Protein AF-A0A842SIN0-F1 (afdb_monomer_lite)

Structure (mmCIF, N/CA/C/O backbone):
data_AF-A0A842SIN0-F1
#
_entry.id   AF-A0A842SIN0-F1
#
loop_
_atom_site.group_PDB
_atom_site.id
_atom_site.type_symbol
_atom_site.label_atom_id
_atom_site.label_alt_id
_atom_site.label_comp_id
_atom_site.label_asym_id
_atom_site.label_entity_id
_atom_site.label_seq_id
_atom_site.pdbx_PDB_ins_code
_atom_site.Cartn_x
_atom_site.Cartn_y
_atom_site.Cartn_z
_atom_site.occupancy
_atom_site.B_iso_or_equiv
_atom_site.auth_seq_id
_atom_site.auth_comp_id
_atom_site.auth_asym_id
_atom_site.auth_atom_id
_atom_site.pdbx_PDB_model_num
ATOM 1 N N . MET A 1 1 ? 41.316 6.862 4.899 1.00 61.97 1 MET A N 1
ATOM 2 C CA . MET A 1 1 ? 40.175 7.564 4.265 1.00 61.97 1 MET A CA 1
ATOM 3 C C . MET A 1 1 ? 38.983 6.631 4.000 1.00 61.97 1 MET A C 1
ATOM 5 O O . MET A 1 1 ? 37.882 6.988 4.390 1.00 61.97 1 MET A O 1
ATOM 9 N N . LEU A 1 2 ? 39.178 5.419 3.450 1.00 70.19 2 LEU A N 1
ATOM 10 C CA . LEU A 1 2 ? 38.090 4.442 3.217 1.00 70.19 2 LEU A CA 1
ATOM 11 C C . LEU A 1 2 ? 37.366 3.969 4.500 1.00 70.19 2 LEU A C 1
ATOM 13 O O . LEU A 1 2 ? 36.143 3.917 4.529 1.00 70.19 2 LEU A O 1
ATO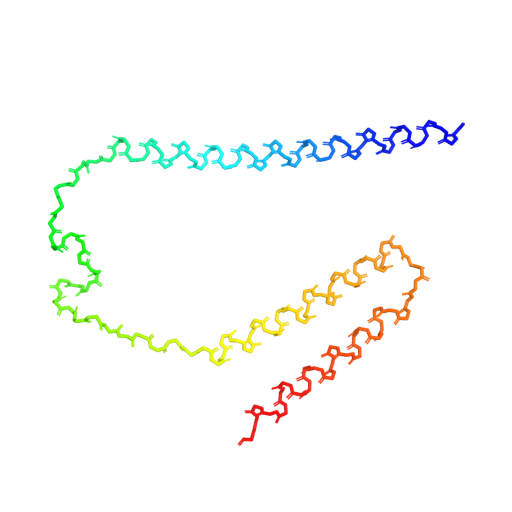M 17 N N . GLN A 1 3 ? 38.120 3.681 5.568 1.00 74.81 3 GLN A N 1
ATOM 18 C CA . GLN A 1 3 ? 37.585 3.196 6.854 1.00 74.81 3 GLN A CA 1
ATOM 19 C C . GLN A 1 3 ? 36.694 4.236 7.563 1.00 74.81 3 GLN A C 1
ATOM 21 O O . GLN A 1 3 ? 35.655 3.899 8.116 1.00 74.81 3 GLN A O 1
ATOM 26 N N . LEU A 1 4 ? 37.057 5.521 7.475 1.00 78.38 4 LEU A N 1
ATOM 27 C CA . LEU A 1 4 ? 36.276 6.621 8.049 1.00 78.38 4 LEU A CA 1
ATOM 28 C C . LEU A 1 4 ? 34.935 6.809 7.316 1.00 78.38 4 LEU A C 1
ATOM 30 O O . LEU A 1 4 ? 33.916 7.053 7.948 1.00 78.38 4 LEU A O 1
ATOM 34 N N . ASN A 1 5 ? 34.919 6.647 5.989 1.00 78.31 5 ASN A N 1
ATOM 35 C CA . ASN A 1 5 ? 33.703 6.785 5.183 1.00 78.31 5 ASN A CA 1
ATOM 36 C C . ASN A 1 5 ? 32.715 5.623 5.406 1.00 78.31 5 ASN A C 1
ATOM 38 O O . ASN A 1 5 ? 31.504 5.830 5.401 1.00 78.31 5 ASN A O 1
ATOM 42 N N . ALA A 1 6 ? 33.226 4.408 5.634 1.00 77.00 6 ALA A N 1
ATOM 43 C CA . ALA A 1 6 ? 32.405 3.259 6.016 1.00 77.00 6 ALA A CA 1
ATOM 44 C C . ALA A 1 6 ? 31.771 3.465 7.403 1.00 77.00 6 ALA A C 1
ATOM 46 O O . ALA A 1 6 ? 30.558 3.353 7.546 1.00 77.00 6 ALA A O 1
ATOM 47 N N . MET A 1 7 ? 32.565 3.900 8.387 1.00 79.62 7 MET A N 1
ATOM 48 C CA . MET A 1 7 ? 32.084 4.175 9.744 1.00 79.62 7 MET A CA 1
ATOM 49 C C . MET A 1 7 ? 31.010 5.278 9.787 1.00 79.62 7 MET A C 1
ATOM 51 O O . MET A 1 7 ? 29.997 5.124 10.466 1.00 79.62 7 MET A O 1
ATOM 55 N N . LEU A 1 8 ? 31.189 6.370 9.034 1.00 79.12 8 LEU A N 1
ATOM 56 C CA . LEU A 1 8 ? 30.199 7.453 8.941 1.00 79.12 8 LEU A CA 1
ATOM 57 C C . LEU A 1 8 ? 28.901 7.010 8.240 1.00 79.12 8 LEU A C 1
ATOM 59 O O . LEU A 1 8 ? 27.813 7.445 8.620 1.00 79.12 8 LEU A O 1
ATOM 63 N N . ARG A 1 9 ? 28.995 6.125 7.238 1.00 81.50 9 ARG A N 1
ATOM 64 C CA . ARG A 1 9 ? 27.832 5.548 6.545 1.00 81.50 9 ARG A CA 1
ATOM 65 C C . ARG A 1 9 ? 27.015 4.645 7.465 1.00 81.50 9 ARG A C 1
ATOM 67 O O . ARG A 1 9 ? 25.791 4.767 7.481 1.00 81.50 9 ARG A O 1
ATOM 74 N N . ASP A 1 10 ? 27.678 3.784 8.231 1.00 81.81 10 ASP A N 1
ATOM 75 C CA . ASP A 1 10 ? 27.011 2.874 9.163 1.00 81.81 10 ASP A CA 1
ATOM 76 C C . ASP A 1 10 ? 26.338 3.654 10.297 1.00 81.81 10 ASP A C 1
ATOM 78 O O . ASP A 1 10 ? 25.179 3.398 10.618 1.00 81.81 10 ASP A O 1
ATOM 82 N N . GLN A 1 11 ? 26.999 4.688 10.830 1.00 84.81 11 GLN A N 1
ATOM 83 C CA . GLN A 1 11 ? 26.383 5.596 11.803 1.00 84.81 11 GLN A CA 1
ATOM 84 C C . GLN A 1 11 ? 25.143 6.302 11.234 1.00 84.81 11 GLN A C 1
ATOM 86 O O . GLN A 1 11 ? 24.103 6.321 11.890 1.00 84.81 11 GLN A O 1
ATOM 91 N N . GLY A 1 12 ? 25.208 6.828 10.007 1.00 83.69 12 GLY A N 1
ATOM 92 C CA . GLY A 1 12 ? 24.054 7.456 9.356 1.00 83.69 12 GLY A CA 1
ATOM 93 C C . GLY A 1 12 ? 22.884 6.490 9.132 1.00 83.69 12 GLY A C 1
ATOM 94 O O . GLY A 1 12 ? 21.730 6.852 9.369 1.00 83.69 12 GLY A O 1
ATOM 95 N N . LEU A 1 13 ? 23.168 5.246 8.734 1.00 84.19 13 LEU A N 1
ATOM 96 C CA . LEU A 1 13 ? 22.154 4.203 8.547 1.00 84.19 13 LEU A CA 1
ATOM 97 C C . LEU A 1 13 ? 21.479 3.824 9.876 1.00 84.19 13 LEU A C 1
ATOM 99 O O . LEU A 1 13 ? 20.253 3.720 9.938 1.00 84.19 13 LEU A O 1
ATOM 103 N N . LEU A 1 14 ? 22.265 3.659 10.945 1.00 85.06 14 LEU A N 1
ATOM 104 C CA . LEU A 1 14 ? 21.763 3.334 12.283 1.00 85.06 14 LEU A CA 1
ATOM 105 C C . LEU A 1 14 ? 20.924 4.475 12.871 1.00 85.06 14 LEU A C 1
ATOM 107 O O . LEU A 1 14 ? 19.874 4.222 13.464 1.00 85.06 14 LEU A O 1
ATOM 111 N N . VAL A 1 15 ? 21.327 5.731 12.662 1.00 89.56 15 VAL A N 1
ATOM 112 C CA . VAL A 1 15 ? 20.538 6.906 13.070 1.00 89.56 15 VAL A CA 1
ATOM 113 C C . VAL A 1 15 ? 19.231 6.985 12.276 1.00 89.56 15 VAL A C 1
ATOM 115 O O . VAL A 1 15 ? 18.176 7.221 12.862 1.00 89.56 15 VAL A O 1
ATOM 118 N N . GLY A 1 16 ? 19.258 6.719 10.968 1.00 87.44 16 GLY A N 1
ATOM 119 C CA . GLY A 1 16 ? 18.048 6.682 10.141 1.00 87.44 16 GLY A CA 1
ATOM 120 C C . GLY A 1 16 ? 17.060 5.597 10.580 1.00 87.44 16 GLY A C 1
ATOM 121 O O . GLY A 1 16 ? 15.878 5.877 10.788 1.00 87.44 16 GLY A O 1
ATOM 122 N N . LEU A 1 17 ? 17.545 4.368 10.785 1.00 89.88 17 LEU A N 1
ATOM 123 C CA . LEU A 1 17 ? 16.711 3.236 11.198 1.00 89.88 17 LEU A CA 1
ATOM 124 C C . LEU A 1 17 ? 16.141 3.417 12.612 1.00 89.88 17 LEU A C 1
ATOM 126 O O . LEU A 1 17 ? 14.961 3.140 12.848 1.00 89.88 17 LEU A O 1
ATOM 130 N N . SER A 1 18 ? 16.956 3.912 13.547 1.00 92.19 18 SER A N 1
ATOM 131 C CA . SER A 1 18 ? 16.492 4.211 14.906 1.00 92.19 18 SER A CA 1
ATOM 132 C C . SER A 1 18 ? 15.455 5.336 14.906 1.00 92.19 18 SER A C 1
ATOM 134 O O . SER A 1 18 ? 14.412 5.181 15.536 1.00 92.19 18 SER A O 1
ATOM 136 N N . SER A 1 19 ? 15.659 6.399 14.122 1.00 92.12 19 SER A N 1
ATOM 137 C CA . SER A 1 19 ? 14.689 7.495 13.980 1.00 92.12 19 SER A CA 1
ATOM 138 C C . SER A 1 19 ? 13.345 7.011 13.430 1.00 92.12 19 SER A C 1
ATOM 140 O O . SER A 1 19 ? 12.304 7.320 14.006 1.00 92.12 19 SER A O 1
ATOM 142 N N . PHE A 1 20 ? 13.350 6.207 12.359 1.00 94.25 20 PHE A N 1
ATOM 143 C CA . PHE A 1 20 ? 12.125 5.623 11.798 1.00 94.25 20 PHE A CA 1
ATOM 144 C C . PHE A 1 20 ? 11.369 4.784 12.835 1.00 94.25 20 PHE A C 1
ATOM 146 O O . PHE A 1 20 ? 10.162 4.946 13.012 1.00 94.25 20 PHE A O 1
ATOM 153 N N . THR A 1 21 ? 12.092 3.925 13.555 1.00 94.62 21 THR A N 1
ATOM 154 C CA . THR A 1 21 ? 11.505 3.037 14.565 1.00 94.62 21 THR A CA 1
ATOM 155 C C . THR A 1 21 ? 10.895 3.833 15.717 1.00 94.62 21 THR A C 1
ATOM 157 O O . THR A 1 21 ? 9.782 3.532 16.145 1.00 94.62 21 THR A O 1
ATOM 160 N N . ILE A 1 22 ? 11.581 4.882 16.184 1.00 96.88 22 ILE A N 1
ATOM 161 C CA . ILE A 1 22 ? 11.085 5.770 17.243 1.00 96.88 22 ILE A CA 1
ATOM 162 C C . ILE A 1 22 ? 9.818 6.496 16.786 1.00 96.88 22 ILE A C 1
ATOM 164 O O . ILE A 1 22 ? 8.835 6.505 17.521 1.00 96.88 22 ILE A O 1
ATOM 168 N N . ILE A 1 23 ? 9.809 7.068 15.578 1.00 97.25 23 ILE A N 1
ATOM 169 C CA . ILE A 1 23 ? 8.649 7.806 15.055 1.00 97.25 23 ILE A CA 1
ATOM 170 C C . ILE A 1 23 ? 7.444 6.876 14.890 1.00 97.25 23 ILE A C 1
ATOM 172 O O . ILE A 1 23 ? 6.350 7.209 15.345 1.00 97.25 23 ILE A O 1
ATOM 176 N N . MET A 1 24 ? 7.633 5.698 14.288 1.00 97.75 24 MET A N 1
ATOM 177 C CA . MET A 1 24 ? 6.560 4.713 14.125 1.00 97.75 24 MET A CA 1
ATOM 178 C C . MET A 1 24 ? 6.034 4.211 15.470 1.00 97.75 24 MET A C 1
ATOM 180 O O . MET A 1 24 ? 4.821 4.151 15.675 1.00 97.75 24 MET A O 1
ATOM 184 N N . GLY A 1 25 ? 6.936 3.893 16.403 1.00 97.94 25 GLY A N 1
ATOM 185 C CA . GLY A 1 25 ? 6.571 3.476 17.753 1.00 97.94 25 GLY A CA 1
ATOM 186 C C . GLY A 1 25 ? 5.782 4.557 18.487 1.00 97.94 25 GLY A C 1
ATOM 187 O O . GLY A 1 25 ? 4.740 4.265 19.069 1.00 97.94 25 GLY A O 1
ATOM 188 N N . LEU A 1 26 ? 6.223 5.813 18.394 1.00 98.25 26 LEU A N 1
ATOM 189 C CA . LEU A 1 26 ? 5.545 6.955 18.999 1.00 98.25 26 LEU A CA 1
ATOM 190 C C . LEU A 1 26 ? 4.161 7.189 18.381 1.00 98.25 26 LEU A C 1
ATOM 192 O O . LEU A 1 26 ? 3.205 7.411 19.119 1.00 98.25 26 LEU A O 1
ATOM 196 N N . ALA A 1 27 ? 4.025 7.098 17.056 1.00 98.25 27 ALA A N 1
ATOM 197 C CA . ALA A 1 27 ? 2.741 7.265 16.375 1.00 98.25 27 ALA A CA 1
ATOM 198 C C . ALA A 1 27 ? 1.716 6.210 16.821 1.00 98.25 27 ALA A C 1
ATOM 200 O O . ALA A 1 27 ? 0.579 6.549 17.155 1.00 98.25 27 ALA A O 1
ATOM 201 N N . ILE A 1 28 ? 2.131 4.940 16.890 1.00 98.44 28 ILE A N 1
ATOM 202 C CA . ILE A 1 28 ? 1.281 3.849 17.385 1.00 98.44 28 ILE A CA 1
ATOM 203 C C . ILE A 1 28 ? 0.943 4.070 18.861 1.00 98.44 28 ILE A C 1
ATOM 205 O O . ILE A 1 28 ? -0.220 3.963 19.244 1.00 98.44 28 ILE A O 1
ATOM 209 N N . PHE A 1 29 ? 1.933 4.418 19.684 1.00 98.44 29 PHE A N 1
ATOM 210 C CA . PHE A 1 29 ? 1.748 4.650 21.114 1.00 98.44 29 PHE A CA 1
ATOM 211 C C . PHE A 1 29 ? 0.748 5.777 21.392 1.00 98.44 29 PHE A C 1
ATOM 213 O O . PHE A 1 29 ? -0.179 5.597 22.179 1.00 98.44 29 PHE A O 1
ATOM 220 N N . ILE A 1 30 ? 0.877 6.907 20.695 1.00 98.56 30 ILE A N 1
ATOM 221 C CA . ILE A 1 30 ? -0.072 8.019 20.790 1.00 98.56 30 ILE A CA 1
ATOM 222 C C . ILE A 1 30 ? -1.466 7.571 20.334 1.00 98.56 30 ILE A C 1
ATOM 224 O O . ILE A 1 30 ? -2.444 7.855 21.021 1.00 98.56 30 ILE A O 1
ATOM 228 N N . GLY A 1 31 ? -1.572 6.834 19.223 1.00 98.31 31 GLY A N 1
ATOM 229 C CA . GLY A 1 31 ? -2.849 6.287 18.756 1.00 98.31 31 GLY A CA 1
ATOM 230 C C . GLY A 1 31 ? -3.531 5.402 19.804 1.00 98.31 31 GLY A C 1
ATOM 231 O O . GLY A 1 31 ? -4.725 5.552 20.060 1.00 98.31 31 GLY A O 1
ATOM 232 N N . LEU A 1 32 ? -2.765 4.535 20.471 1.00 98.44 32 LEU A N 1
ATOM 233 C CA . LEU A 1 32 ? -3.263 3.691 21.558 1.00 98.44 32 LEU A CA 1
ATOM 234 C C . LEU A 1 32 ? -3.701 4.510 22.775 1.00 98.44 32 LEU A C 1
ATOM 236 O O . LEU A 1 32 ? -4.752 4.217 23.338 1.00 98.44 32 LEU A O 1
ATOM 240 N N . ILE A 1 33 ? -2.950 5.550 23.152 1.00 98.44 33 ILE A N 1
ATOM 241 C CA . ILE A 1 33 ? -3.341 6.467 24.234 1.00 98.44 33 ILE A CA 1
ATOM 242 C C . ILE A 1 33 ? -4.674 7.144 23.909 1.00 98.44 33 ILE A C 1
ATOM 244 O O . ILE A 1 33 ? -5.559 7.170 24.761 1.00 98.44 33 ILE A O 1
ATOM 248 N N . ILE A 1 34 ? -4.844 7.659 22.688 1.00 98.19 34 ILE A N 1
ATOM 249 C CA . ILE A 1 34 ? -6.086 8.324 22.267 1.00 98.19 34 ILE A CA 1
ATOM 250 C C . ILE A 1 34 ? -7.271 7.361 22.384 1.00 98.19 34 ILE A C 1
ATOM 252 O O . ILE A 1 34 ? -8.310 7.730 22.931 1.00 98.19 34 ILE A O 1
ATOM 256 N N . VAL A 1 35 ? -7.112 6.120 21.914 1.00 97.81 35 VAL A N 1
ATOM 257 C CA . VAL A 1 35 ? -8.163 5.097 22.011 1.00 97.81 35 VAL A CA 1
ATOM 258 C C . VAL A 1 35 ? -8.439 4.715 23.468 1.00 97.81 35 VAL A C 1
ATOM 260 O O . VAL A 1 35 ? -9.603 4.602 23.848 1.00 97.81 35 VAL A O 1
ATOM 263 N N . ALA A 1 36 ? -7.406 4.546 24.296 1.00 97.75 36 ALA A N 1
ATOM 264 C CA . ALA A 1 36 ? -7.552 4.170 25.701 1.00 97.75 36 ALA A CA 1
ATOM 265 C C . ALA A 1 36 ? -8.268 5.257 26.513 1.00 97.75 36 ALA A C 1
ATOM 267 O O . ALA A 1 36 ? -9.281 4.973 27.150 1.00 97.75 36 ALA A O 1
ATOM 268 N N . ILE A 1 37 ? -7.801 6.506 26.417 1.00 98.06 37 ILE A N 1
ATOM 269 C CA . ILE A 1 37 ? -8.423 7.659 27.079 1.00 98.06 37 ILE A CA 1
ATOM 270 C C . ILE A 1 37 ? -9.851 7.856 26.558 1.00 98.06 37 ILE A C 1
ATOM 272 O O . ILE A 1 37 ? -10.774 8.044 27.347 1.00 98.06 37 ILE A O 1
ATOM 276 N N . GLY A 1 38 ? -10.058 7.772 25.240 1.00 96.81 38 GLY A N 1
ATOM 277 C CA . GLY A 1 38 ? -11.386 7.892 24.637 1.00 96.81 38 GLY A CA 1
ATOM 278 C C . GLY A 1 38 ? -12.362 6.836 25.156 1.00 96.81 38 GLY A C 1
ATOM 279 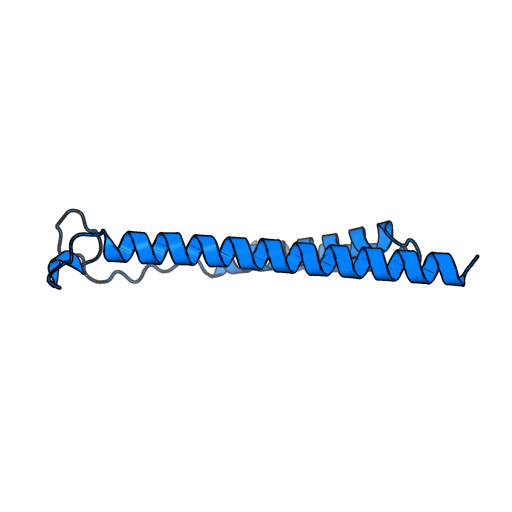O O . GLY A 1 38 ? -13.508 7.157 25.459 1.00 96.81 38 GLY A O 1
ATOM 280 N N . ASN A 1 39 ? -11.905 5.595 25.323 1.00 95.38 39 ASN A N 1
ATOM 281 C CA . ASN A 1 39 ? -12.709 4.505 25.870 1.00 95.38 39 ASN A CA 1
ATOM 282 C C . ASN A 1 39 ? -12.986 4.657 27.377 1.00 95.38 39 ASN A C 1
ATOM 284 O O . ASN A 1 39 ? -14.032 4.224 27.857 1.00 95.38 39 ASN A O 1
ATOM 288 N N . GLU A 1 40 ? -12.065 5.258 28.132 1.00 96.19 40 GLU A N 1
ATOM 289 C CA . GLU A 1 40 ? -12.215 5.459 29.576 1.00 96.19 40 GLU A CA 1
ATOM 290 C C . GLU A 1 40 ? -13.134 6.642 29.916 1.00 96.19 40 GLU A C 1
ATOM 292 O O . GLU A 1 40 ? -13.949 6.538 30.833 1.00 96.19 40 GLU A O 1
ATOM 297 N N . ILE A 1 41 ? -13.054 7.737 29.150 1.00 97.12 41 ILE A N 1
ATOM 298 C CA . ILE A 1 41 ? -13.898 8.932 29.327 1.00 97.12 41 ILE A CA 1
ATOM 299 C C . ILE A 1 41 ? -15.312 8.718 28.761 1.00 97.12 41 ILE A C 1
ATOM 301 O O . ILE A 1 41 ? -16.269 9.328 29.244 1.00 97.12 41 ILE A O 1
ATOM 305 N N . ALA A 1 42 ? -15.471 7.879 27.731 1.00 93.88 42 ALA A N 1
ATOM 306 C CA . ALA A 1 42 ? -16.764 7.676 27.088 1.00 93.88 42 ALA A CA 1
ATOM 307 C C . ALA A 1 42 ? -17.818 7.107 28.062 1.00 93.88 42 ALA A C 1
ATOM 309 O O . ALA A 1 42 ? -17.544 6.159 28.805 1.00 93.88 42 ALA A O 1
ATOM 310 N N . PRO A 1 43 ? -19.063 7.622 28.031 1.00 91.75 43 PRO A N 1
ATOM 311 C CA . PRO A 1 43 ? -20.142 7.076 28.840 1.00 91.75 43 PRO A CA 1
ATOM 312 C C . PRO A 1 43 ? -20.424 5.631 28.422 1.00 91.75 43 PRO A C 1
ATOM 314 O O . PRO A 1 43 ? -20.688 5.335 27.251 1.00 91.75 43 PRO A O 1
ATOM 317 N N . LYS A 1 44 ? -20.370 4.713 29.391 1.00 89.06 44 LYS A N 1
ATOM 318 C CA . LYS A 1 44 ? -20.549 3.289 29.115 1.00 89.06 44 LYS A CA 1
ATOM 319 C C . LYS A 1 44 ? -22.012 2.985 28.781 1.00 89.06 44 LYS A C 1
ATOM 321 O O . LYS A 1 44 ? -22.938 3.236 29.544 1.00 89.06 44 LYS A O 1
ATOM 326 N N . SER A 1 45 ? -22.177 2.464 27.572 1.00 83.25 45 SER A N 1
ATOM 327 C CA . SER A 1 45 ? -23.347 1.781 27.019 1.00 83.25 45 SER A CA 1
ATOM 328 C C . SER A 1 45 ? -23.854 0.585 27.808 1.00 83.25 45 SER A C 1
ATOM 330 O O . SER A 1 45 ? -23.051 -0.331 27.940 1.00 83.25 45 SER A O 1
ATOM 332 N N . GLU A 1 46 ? -25.130 0.467 28.185 1.00 88.94 46 GLU A N 1
ATOM 333 C CA . GLU A 1 46 ? -25.695 -0.892 28.239 1.00 88.94 46 GLU A CA 1
ATOM 334 C C . GLU A 1 46 ? -25.817 -1.428 26.800 1.00 88.94 46 GLU A C 1
ATOM 336 O O . GLU A 1 46 ? -26.124 -0.682 25.859 1.00 88.94 46 GLU A O 1
ATOM 341 N N . TYR A 1 47 ? -25.497 -2.706 26.596 1.00 85.06 47 TYR A N 1
ATOM 342 C CA . TYR A 1 47 ? -25.551 -3.338 25.281 1.00 85.06 47 TYR A CA 1
ATOM 343 C C . TYR A 1 47 ? -27.004 -3.684 24.932 1.00 85.06 47 TYR A C 1
ATOM 345 O O . TYR A 1 47 ? -27.491 -4.759 25.260 1.00 85.06 47 TYR A O 1
ATOM 353 N N . ASN A 1 48 ? -27.694 -2.766 24.254 1.00 88.19 48 ASN A N 1
ATOM 354 C CA . ASN A 1 48 ? -29.013 -3.009 23.664 1.00 88.19 48 ASN A CA 1
ATOM 355 C C . ASN A 1 48 ? -28.866 -3.435 22.187 1.00 88.19 48 ASN A C 1
ATOM 357 O O . ASN A 1 48 ? -28.021 -2.900 21.463 1.00 88.19 48 ASN A O 1
ATOM 361 N N . ALA A 1 49 ? -29.717 -4.357 21.729 1.00 85.62 49 ALA A N 1
ATOM 362 C CA . ALA A 1 49 ? -29.837 -4.770 20.332 1.00 85.62 49 ALA A CA 1
ATOM 363 C C . ALA A 1 49 ? -30.011 -3.578 19.373 1.00 85.62 49 ALA A C 1
ATOM 365 O O . ALA A 1 49 ? -29.402 -3.570 18.307 1.00 85.62 49 ALA A O 1
ATOM 366 N N . GLU A 1 50 ? -30.755 -2.540 19.768 1.00 84.31 50 GLU A N 1
ATOM 367 C CA . GLU A 1 50 ? -30.950 -1.331 18.948 1.00 84.31 50 GLU A CA 1
ATOM 368 C C . GLU A 1 50 ? -29.670 -0.497 18.790 1.00 84.31 50 GLU A C 1
ATOM 370 O O . GLU A 1 50 ? -29.412 0.060 17.729 1.00 84.31 50 GLU A O 1
ATOM 375 N N . LYS A 1 51 ? -28.825 -0.440 19.828 1.00 84.75 51 LYS A N 1
ATOM 376 C CA . LYS A 1 51 ? -27.553 0.305 19.811 1.00 84.75 51 LYS A CA 1
ATOM 377 C C . LYS A 1 51 ? -26.478 -0.408 18.986 1.00 84.75 51 LYS A C 1
ATOM 379 O O . LYS A 1 51 ? -25.572 0.241 18.469 1.00 84.75 51 LYS A O 1
ATOM 384 N N . LEU A 1 52 ? -26.564 -1.734 18.895 1.00 88.38 52 LEU A N 1
ATOM 385 C CA . LEU A 1 52 ? -25.683 -2.567 18.074 1.00 88.38 52 LEU A CA 1
ATOM 386 C C . LEU A 1 52 ? -26.203 -2.743 16.639 1.00 88.38 52 LEU A C 1
ATOM 388 O O . LEU A 1 52 ? -25.476 -3.263 15.790 1.00 88.38 52 LEU A O 1
ATOM 392 N N . ALA A 1 53 ? -27.442 -2.327 16.361 1.00 87.06 53 ALA A N 1
ATOM 393 C CA . ALA A 1 53 ? -28.010 -2.390 15.027 1.00 87.06 53 ALA A CA 1
ATOM 394 C C . ALA A 1 53 ? -27.280 -1.414 14.080 1.00 87.06 53 ALA A C 1
ATOM 396 O O . ALA A 1 53 ? -26.938 -0.297 14.478 1.00 87.06 53 ALA A O 1
ATOM 397 N N . PRO A 1 54 ? -27.035 -1.802 12.814 1.00 86.25 54 PRO A N 1
ATOM 398 C CA . PRO A 1 54 ? -26.498 -0.892 11.810 1.00 86.25 54 PRO A CA 1
ATOM 399 C C . PRO A 1 54 ? -27.382 0.346 11.639 1.00 86.25 54 PRO A C 1
ATOM 401 O O . PRO A 1 54 ? -28.607 0.258 11.709 1.00 86.25 54 PRO A O 1
ATOM 404 N N . TYR A 1 55 ? -26.762 1.494 11.355 1.00 86.00 55 TYR A N 1
ATOM 405 C CA . TYR A 1 55 ? -27.515 2.711 11.068 1.00 86.00 55 TYR A CA 1
ATOM 406 C C . TYR A 1 55 ? -28.423 2.505 9.852 1.00 86.00 55 TYR A C 1
ATOM 408 O O . TYR A 1 55 ? -27.965 2.172 8.759 1.00 86.00 55 TYR A O 1
ATOM 416 N N . ALA A 1 56 ? -29.714 2.724 10.070 1.00 86.62 56 ALA A N 1
ATOM 417 C CA . ALA A 1 56 ? -30.773 2.427 9.118 1.00 86.62 56 ALA A CA 1
ATOM 418 C C . ALA A 1 56 ? -31.909 3.461 9.191 1.00 86.62 56 ALA A C 1
ATOM 420 O O . ALA A 1 56 ? -33.064 3.130 8.966 1.00 86.62 56 ALA A O 1
ATOM 421 N N . CYS A 1 57 ? -31.607 4.701 9.594 1.00 85.12 57 CYS A N 1
ATOM 422 C CA . CYS A 1 57 ? -32.616 5.746 9.828 1.00 85.12 57 CYS A CA 1
ATOM 423 C C . CYS A 1 57 ? -33.743 5.335 10.808 1.00 85.12 57 CYS A C 1
ATOM 425 O O . CYS A 1 57 ? -34.836 5.886 10.753 1.00 85.12 57 CYS A O 1
ATOM 427 N N . GLY A 1 58 ? -33.478 4.379 11.710 1.00 86.00 58 GLY A N 1
ATOM 428 C CA . GLY A 1 58 ? -34.470 3.819 12.639 1.00 86.00 58 GLY A CA 1
ATOM 429 C C . GLY A 1 58 ? -35.307 2.669 12.065 1.00 86.00 58 GLY A C 1
ATOM 430 O O . GLY A 1 58 ? -36.154 2.127 12.769 1.00 86.00 58 GLY A O 1
ATOM 431 N N . GLU A 1 59 ? -35.071 2.266 10.817 1.00 86.12 59 GLU A N 1
ATOM 432 C CA . GLU A 1 59 ? -35.783 1.160 10.183 1.00 86.12 59 GLU A CA 1
ATOM 433 C C . GLU A 1 59 ? -35.095 -0.190 10.455 1.00 86.12 59 GLU A C 1
ATOM 435 O O . GLU A 1 59 ? -33.864 -0.285 10.424 1.00 86.12 59 GLU A O 1
ATOM 440 N N . PRO A 1 60 ? -35.858 -1.278 10.668 1.00 82.44 60 PRO A N 1
ATOM 441 C CA . PRO A 1 60 ? -35.300 -2.620 10.785 1.00 82.44 60 PRO A CA 1
ATOM 442 C C . PRO A 1 60 ? -34.871 -3.129 9.401 1.00 82.44 60 PRO A C 1
ATOM 444 O O . PRO A 1 60 ? -35.585 -3.882 8.733 1.00 82.44 60 PRO A O 1
ATOM 447 N N . LEU A 1 61 ? -33.693 -2.710 8.942 1.00 78.62 61 LEU A N 1
ATOM 448 C CA . LEU A 1 61 ? -33.120 -3.211 7.697 1.00 78.62 61 LEU A CA 1
ATOM 449 C C . LEU A 1 61 ? -32.575 -4.625 7.902 1.00 78.62 61 LEU A C 1
ATOM 451 O O . LEU A 1 61 ? -31.712 -4.878 8.743 1.00 78.62 61 LEU A O 1
ATOM 455 N N . GLN A 1 62 ? -33.049 -5.558 7.078 1.00 77.19 62 GLN A N 1
ATOM 456 C CA . GLN A 1 62 ? -32.442 -6.881 7.000 1.00 77.19 62 GLN A CA 1
ATOM 457 C C . GLN A 1 62 ? -31.006 -6.767 6.462 1.00 77.19 62 GLN A C 1
ATOM 459 O O . GLN A 1 62 ? -30.739 -5.890 5.633 1.00 77.19 62 GLN A O 1
ATOM 464 N N . PRO A 1 63 ? -30.083 -7.663 6.863 1.00 72.75 63 PRO A N 1
ATOM 465 C CA . PRO A 1 63 ? -28.715 -7.670 6.362 1.00 72.75 63 PRO A CA 1
ATOM 466 C C . PRO A 1 63 ? -28.692 -7.772 4.832 1.00 72.75 63 PRO A C 1
ATOM 468 O O . PRO A 1 63 ? -28.843 -8.849 4.248 1.00 72.75 63 PRO A O 1
ATOM 471 N N . ARG A 1 64 ? -28.502 -6.641 4.150 1.00 74.81 64 ARG A N 1
ATOM 472 C CA . ARG A 1 64 ? -28.348 -6.627 2.699 1.00 74.81 64 ARG A CA 1
ATOM 473 C C . ARG A 1 64 ? -26.928 -7.068 2.384 1.00 74.81 64 ARG A C 1
ATOM 475 O O . ARG A 1 64 ? -25.964 -6.389 2.727 1.00 74.81 64 ARG A O 1
ATOM 482 N N . ARG A 1 65 ? -26.785 -8.191 1.677 1.00 75.25 65 ARG A N 1
ATOM 483 C CA . ARG A 1 65 ? -25.498 -8.556 1.080 1.00 75.25 65 ARG A CA 1
ATOM 484 C C . ARG A 1 65 ? -25.214 -7.599 -0.069 1.00 75.25 65 ARG A C 1
ATOM 486 O O . ARG A 1 65 ? -25.713 -7.788 -1.178 1.00 75.25 65 ARG A O 1
ATOM 493 N N . ILE A 1 66 ? -24.446 -6.552 0.208 1.00 78.19 66 ILE A N 1
ATOM 494 C CA . ILE A 1 66 ? -23.955 -5.655 -0.832 1.00 78.19 66 ILE A CA 1
ATOM 495 C C . ILE A 1 66 ? -22.947 -6.456 -1.656 1.00 78.19 66 ILE A C 1
ATOM 497 O O . ILE A 1 66 ? -21.896 -6.857 -1.158 1.00 78.19 66 ILE A O 1
ATOM 501 N N . ARG A 1 67 ? -23.289 -6.741 -2.914 1.00 80.94 67 ARG A N 1
ATOM 502 C CA . ARG A 1 67 ? -22.338 -7.311 -3.868 1.00 80.94 67 ARG A CA 1
ATOM 503 C C . ARG A 1 67 ? -21.444 -6.173 -4.336 1.00 80.94 67 ARG A C 1
ATOM 505 O O . ARG A 1 67 ? -21.829 -5.400 -5.207 1.00 80.94 67 ARG A O 1
ATOM 512 N N . VAL A 1 68 ? -20.280 -6.040 -3.708 1.00 81.06 68 VAL A N 1
ATOM 513 C CA . VAL A 1 68 ? -19.226 -5.164 -4.222 1.00 81.06 68 VAL A CA 1
ATOM 514 C C . VAL A 1 68 ? -18.828 -5.698 -5.594 1.00 81.06 68 VAL A C 1
ATOM 516 O O . VAL A 1 68 ? -18.727 -6.913 -5.775 1.00 81.06 68 VAL A O 1
ATOM 519 N N . ASN A 1 69 ? -18.631 -4.813 -6.569 1.00 85.44 69 ASN A N 1
ATOM 520 C CA . ASN A 1 69 ? -18.084 -5.210 -7.859 1.00 85.44 69 ASN A CA 1
ATOM 521 C C . ASN A 1 69 ? -16.597 -5.571 -7.670 1.00 85.44 69 ASN A C 1
ATOM 523 O O . ASN A 1 69 ? -15.709 -4.730 -7.815 1.00 85.44 69 ASN A O 1
ATOM 527 N N . VAL A 1 70 ? -16.354 -6.823 -7.273 1.00 84.19 70 VAL A N 1
ATOM 528 C CA . VAL A 1 70 ? -15.013 -7.373 -7.030 1.00 84.19 70 VAL A CA 1
ATOM 529 C C . VAL A 1 70 ? -14.188 -7.359 -8.311 1.00 84.19 70 VAL A C 1
ATOM 531 O O . VAL A 1 70 ? -12.980 -7.190 -8.249 1.00 84.19 70 VAL A O 1
ATOM 534 N N . GLU A 1 71 ? -14.836 -7.481 -9.464 1.00 85.88 71 GLU A N 1
ATOM 535 C CA . GLU A 1 71 ? -14.191 -7.500 -10.770 1.00 85.88 71 GLU A CA 1
ATOM 536 C C . GLU A 1 71 ? -13.482 -6.168 -11.062 1.00 85.88 71 GLU A C 1
ATOM 538 O O . GLU A 1 71 ? -12.267 -6.140 -11.263 1.00 85.88 71 GLU A O 1
ATOM 543 N N . ASN A 1 72 ? -14.195 -5.044 -10.943 1.00 85.69 72 ASN A N 1
ATOM 544 C CA . ASN A 1 72 ? -13.606 -3.713 -11.122 1.00 85.69 72 ASN A CA 1
ATOM 545 C C . ASN A 1 72 ? -12.558 -3.389 -10.049 1.00 85.69 72 ASN A C 1
ATOM 547 O O . ASN A 1 72 ? -11.516 -2.804 -10.351 1.00 85.69 72 ASN A O 1
ATOM 551 N N . PHE A 1 73 ? -12.818 -3.771 -8.795 1.00 89.44 73 PHE A N 1
ATOM 552 C CA . PHE A 1 73 ? -11.862 -3.564 -7.705 1.00 89.44 73 PHE A CA 1
ATOM 553 C C . PHE A 1 73 ? -10.561 -4.344 -7.936 1.00 89.44 73 PHE A C 1
ATOM 555 O O . PHE A 1 73 ? -9.469 -3.811 -7.740 1.00 89.44 73 PHE A O 1
ATOM 562 N N . PHE A 1 74 ? -10.670 -5.587 -8.402 1.00 90.12 74 PHE A N 1
ATOM 563 C CA . PHE A 1 74 ? -9.524 -6.435 -8.696 1.00 90.12 74 PHE A CA 1
ATOM 564 C C . PHE A 1 74 ? -8.690 -5.874 -9.850 1.00 90.12 74 PHE A C 1
ATOM 566 O O . PHE A 1 74 ? -7.470 -5.790 -9.735 1.00 90.12 74 PHE A O 1
ATOM 573 N N . ILE A 1 75 ? -9.335 -5.415 -10.926 1.00 90.50 75 ILE A N 1
ATOM 574 C CA . ILE A 1 75 ? -8.647 -4.780 -12.058 1.00 90.50 75 ILE A CA 1
ATOM 575 C C . ILE A 1 75 ? -7.864 -3.547 -11.596 1.00 90.50 75 ILE A C 1
ATOM 577 O O . ILE A 1 75 ? -6.696 -3.388 -11.953 1.00 90.50 75 ILE A O 1
ATOM 581 N N . TYR A 1 76 ? -8.472 -2.707 -10.755 1.00 91.81 76 TYR A N 1
ATOM 582 C CA . TYR A 1 76 ? -7.784 -1.559 -10.168 1.00 91.81 76 TYR A CA 1
ATOM 583 C C . TYR A 1 76 ? -6.564 -1.977 -9.332 1.00 91.81 76 TYR A C 1
ATOM 585 O O . TYR A 1 76 ? -5.485 -1.410 -9.501 1.00 91.81 76 TYR A O 1
ATOM 593 N N . ALA A 1 77 ? -6.701 -2.992 -8.473 1.00 94.25 77 ALA A N 1
ATOM 594 C CA . ALA A 1 77 ? -5.598 -3.489 -7.650 1.00 94.25 77 ALA A CA 1
ATOM 595 C C . ALA A 1 77 ? -4.433 -4.032 -8.497 1.00 94.25 77 ALA A C 1
ATOM 597 O O . ALA A 1 77 ? -3.269 -3.777 -8.186 1.00 94.25 77 ALA A O 1
ATOM 598 N N . VAL A 1 78 ? -4.730 -4.729 -9.598 1.00 94.12 78 VAL A N 1
ATOM 599 C CA . VAL A 1 78 ? -3.706 -5.218 -10.534 1.00 94.12 78 VAL A CA 1
ATOM 600 C C . VAL A 1 78 ? -2.997 -4.058 -11.231 1.00 94.12 78 VAL A C 1
ATOM 602 O O . VAL A 1 78 ? -1.767 -4.055 -11.277 1.00 94.12 78 VAL A O 1
ATOM 605 N N . TYR A 1 79 ? -3.727 -3.046 -11.718 1.00 94.50 79 TYR A N 1
ATOM 606 C CA . TYR A 1 79 ? -3.098 -1.845 -12.282 1.00 94.50 79 TYR A CA 1
ATOM 607 C C . TYR A 1 79 ? -2.188 -1.153 -11.267 1.00 94.50 79 TYR A C 1
ATOM 609 O O . TYR A 1 79 ? -1.050 -0.821 -11.600 1.00 94.50 79 TYR A O 1
ATOM 617 N N . PHE A 1 80 ? -2.658 -0.982 -10.030 1.00 96.31 80 PHE A N 1
ATOM 618 C CA . PHE A 1 80 ? -1.860 -0.398 -8.956 1.00 96.31 80 PHE A CA 1
ATOM 619 C C . PHE A 1 80 ? -0.553 -1.173 -8.740 1.00 96.31 80 PHE A C 1
ATOM 621 O O . PHE A 1 80 ? 0.509 -0.560 -8.753 1.00 96.31 80 PHE A O 1
ATOM 628 N N . MET A 1 81 ? -0.600 -2.507 -8.644 1.00 96.44 81 MET A N 1
ATOM 629 C CA 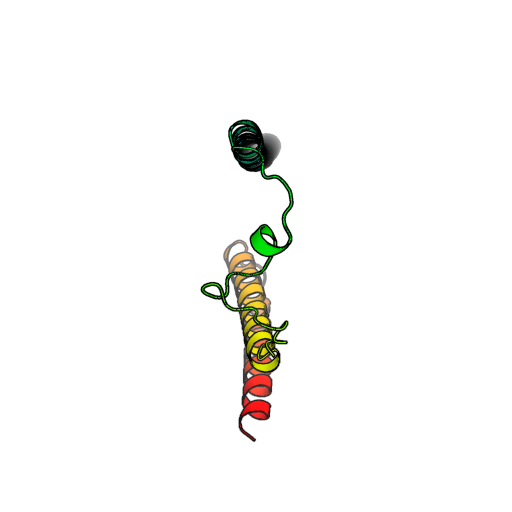. MET A 1 81 ? 0.610 -3.325 -8.479 1.00 96.44 81 MET A CA 1
ATOM 630 C C . MET A 1 81 ? 1.583 -3.209 -9.661 1.00 96.44 81 MET A C 1
ATOM 632 O O . MET A 1 81 ? 2.791 -3.123 -9.446 1.00 96.44 81 MET A O 1
ATOM 636 N N . ILE A 1 82 ? 1.085 -3.182 -10.905 1.00 96.19 82 ILE A N 1
ATOM 637 C CA . ILE A 1 82 ? 1.9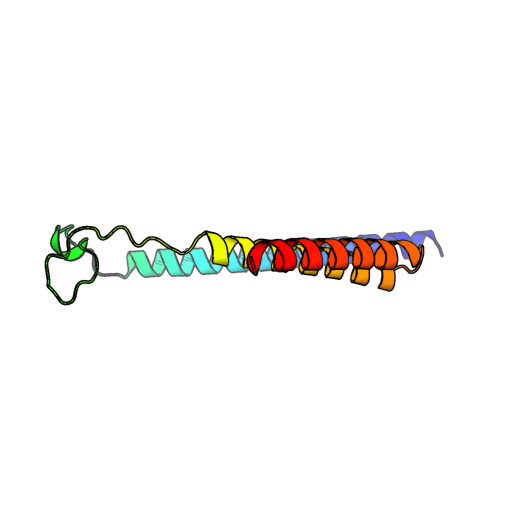35 -3.018 -12.099 1.00 96.19 82 ILE A CA 1
ATOM 638 C C . ILE A 1 82 ? 2.719 -1.701 -12.020 1.00 96.19 82 ILE A C 1
ATOM 640 O O . ILE A 1 82 ? 3.926 -1.681 -12.279 1.00 96.19 82 ILE A O 1
ATOM 644 N N . PHE A 1 83 ? 2.047 -0.604 -11.662 1.00 96.06 83 PHE A N 1
ATOM 645 C CA . PHE A 1 83 ? 2.685 0.708 -11.565 1.00 96.06 83 PHE A CA 1
ATOM 646 C C . PHE A 1 83 ? 3.566 0.858 -10.323 1.00 96.06 83 PHE A C 1
ATOM 648 O O . PHE A 1 83 ? 4.612 1.497 -10.420 1.00 96.06 83 PHE A O 1
ATOM 655 N N . ASP A 1 84 ? 3.199 0.249 -9.196 1.00 96.69 84 ASP A N 1
ATOM 656 C CA . ASP A 1 84 ? 3.990 0.272 -7.962 1.00 96.69 84 ASP A CA 1
ATOM 657 C C . ASP A 1 84 ? 5.355 -0.404 -8.164 1.00 96.69 84 ASP A C 1
ATOM 659 O O . ASP A 1 84 ? 6.405 0.199 -7.923 1.00 96.69 84 ASP A O 1
ATOM 663 N N . ILE A 1 85 ? 5.366 -1.613 -8.740 1.00 95.75 85 ILE A N 1
ATOM 664 C CA . ILE A 1 85 ? 6.622 -2.324 -9.010 1.00 95.75 85 ILE A CA 1
ATOM 665 C C . ILE A 1 85 ? 7.429 -1.611 -10.104 1.00 95.75 85 ILE A C 1
ATOM 667 O O . ILE A 1 85 ? 8.649 -1.490 -9.979 1.00 95.75 85 ILE A O 1
ATOM 671 N N . LEU A 1 86 ? 6.780 -1.085 -11.152 1.00 95.50 86 LEU A N 1
ATOM 672 C CA . LEU A 1 86 ? 7.472 -0.291 -12.173 1.00 95.50 86 LEU A CA 1
ATOM 673 C C . LEU A 1 86 ? 8.139 0.947 -11.555 1.00 95.50 86 LEU A C 1
ATOM 675 O O . LEU A 1 86 ? 9.299 1.229 -11.857 1.00 95.50 86 LEU A O 1
ATOM 679 N N . GLY A 1 87 ? 7.441 1.654 -10.664 1.00 94.12 87 GLY A N 1
ATOM 680 C CA . GLY A 1 87 ? 7.978 2.793 -9.923 1.00 94.12 87 GLY A CA 1
ATOM 681 C C . GLY A 1 87 ? 9.183 2.403 -9.068 1.00 94.12 87 GLY A C 1
ATOM 682 O O . GLY A 1 87 ? 10.227 3.055 -9.143 1.00 94.12 87 GLY A O 1
ATOM 683 N N . PHE A 1 88 ? 9.088 1.296 -8.330 1.00 93.88 88 PHE A N 1
ATOM 684 C CA . PHE A 1 88 ? 10.198 0.762 -7.539 1.00 93.88 88 PHE A CA 1
ATOM 685 C C . PHE A 1 88 ? 11.427 0.431 -8.404 1.00 93.88 88 PHE A C 1
ATOM 687 O O . PHE A 1 88 ? 12.554 0.828 -8.086 1.00 93.88 88 PHE A O 1
ATOM 694 N N . VAL A 1 89 ? 11.223 -0.247 -9.534 1.00 93.50 89 VAL A N 1
ATOM 695 C CA . VAL A 1 89 ? 12.286 -0.602 -10.487 1.00 93.50 89 VAL A CA 1
ATOM 696 C C . VAL A 1 89 ? 12.932 0.645 -11.108 1.00 93.50 89 VAL A C 1
ATOM 698 O O . VAL A 1 89 ? 14.158 0.715 -11.244 1.00 93.50 89 VAL A O 1
ATOM 701 N N . LEU A 1 90 ? 12.133 1.656 -11.455 1.00 92.62 90 LEU A N 1
ATOM 702 C CA . LEU A 1 90 ? 12.636 2.921 -11.989 1.00 92.62 90 LEU A CA 1
ATOM 703 C C . LEU A 1 90 ? 13.479 3.668 -10.954 1.00 92.62 90 LEU A C 1
ATOM 705 O O . LEU A 1 90 ? 14.616 4.034 -11.248 1.00 92.62 90 LEU A O 1
ATOM 709 N N . VAL A 1 91 ? 12.965 3.851 -9.736 1.00 92.38 91 VAL A N 1
ATOM 710 C CA . VAL A 1 91 ? 13.668 4.577 -8.665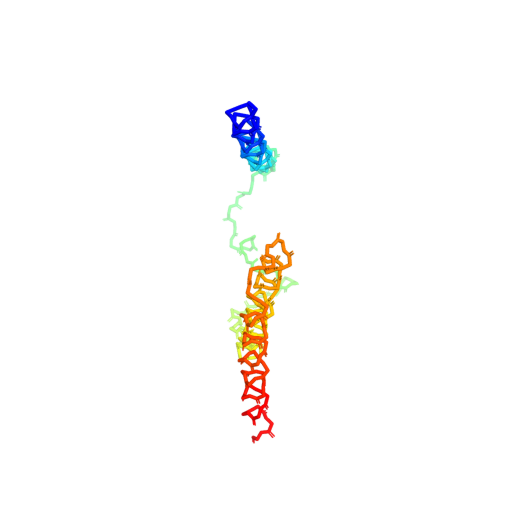 1.00 92.38 91 VAL A CA 1
ATOM 711 C C . VAL A 1 91 ? 14.981 3.890 -8.301 1.00 92.38 91 VAL A C 1
ATOM 713 O O . VAL A 1 91 ? 16.011 4.555 -8.190 1.00 92.38 91 VAL A O 1
ATOM 716 N N . THR A 1 92 ? 14.980 2.564 -8.160 1.00 89.94 92 THR A N 1
ATOM 717 C CA . THR A 1 92 ? 16.202 1.807 -7.842 1.00 89.94 92 THR A CA 1
ATOM 718 C C . THR A 1 92 ? 17.252 1.915 -8.948 1.00 89.94 92 THR A C 1
ATOM 720 O O . THR A 1 92 ? 18.436 2.079 -8.645 1.00 89.94 92 THR A O 1
ATOM 723 N N . THR A 1 93 ? 16.833 1.915 -10.217 1.00 89.88 93 THR A N 1
ATOM 724 C CA . THR A 1 93 ? 17.749 2.098 -11.352 1.00 89.88 93 THR A CA 1
ATOM 725 C C . THR A 1 93 ? 18.272 3.531 -11.450 1.00 89.88 93 THR A C 1
ATOM 727 O O . THR A 1 93 ? 19.456 3.726 -11.707 1.00 89.88 93 THR A O 1
ATOM 730 N N . LEU A 1 94 ? 17.438 4.546 -11.210 1.00 87.75 94 LEU A N 1
ATOM 731 C CA . LEU A 1 94 ? 17.879 5.947 -11.197 1.00 87.75 94 LEU A CA 1
ATOM 732 C C . LEU A 1 94 ? 18.860 6.223 -10.050 1.00 87.75 94 LEU A C 1
ATOM 734 O O . LEU A 1 94 ? 19.849 6.928 -10.241 1.00 87.75 94 LEU A O 1
ATOM 738 N N . ALA A 1 95 ? 18.622 5.639 -8.874 1.00 87.38 95 ALA A N 1
ATOM 739 C CA . ALA A 1 95 ? 19.498 5.789 -7.714 1.00 87.38 95 ALA A CA 1
ATOM 740 C C . ALA A 1 95 ? 20.876 5.136 -7.923 1.00 87.38 95 ALA A C 1
ATOM 742 O O . ALA A 1 95 ? 21.875 5.604 -7.372 1.00 87.38 95 ALA A O 1
ATOM 743 N N . ARG A 1 96 ? 20.942 4.047 -8.700 1.00 84.62 96 ARG A N 1
ATOM 744 C CA . ARG A 1 96 ? 22.190 3.385 -9.101 1.00 84.62 96 ARG A CA 1
ATOM 745 C C . ARG A 1 96 ? 22.082 2.925 -10.556 1.00 84.62 96 ARG A C 1
ATOM 747 O O . ARG A 1 96 ? 21.622 1.803 -10.784 1.00 84.62 96 ARG A O 1
ATOM 754 N N . PRO A 1 97 ? 22.536 3.736 -11.531 1.00 78.88 97 PRO A N 1
ATOM 755 C CA . PRO A 1 97 ? 22.381 3.446 -12.956 1.00 78.88 97 PRO A CA 1
ATOM 756 C C . PRO A 1 97 ? 23.374 2.371 -13.419 1.00 78.88 97 PRO A C 1
ATOM 758 O O . PRO A 1 97 ? 24.266 2.624 -14.220 1.00 78.88 97 PRO A O 1
ATOM 761 N N . ALA A 1 98 ? 23.239 1.159 -12.879 1.00 76.31 98 ALA A N 1
ATOM 762 C CA . ALA A 1 98 ? 24.047 0.007 -13.253 1.00 76.31 98 ALA A CA 1
ATOM 763 C C . ALA A 1 98 ? 23.502 -0.661 -14.524 1.00 76.31 98 ALA A C 1
ATOM 765 O O . ALA A 1 98 ? 24.276 -0.988 -15.413 1.00 76.31 98 ALA A O 1
ATOM 766 N N . ASN A 1 99 ? 22.174 -0.828 -14.626 1.00 82.31 99 ASN A N 1
ATOM 767 C CA . ASN A 1 99 ? 21.522 -1.564 -15.714 1.00 82.31 99 ASN A CA 1
ATOM 768 C C . ASN A 1 99 ? 20.239 -0.868 -16.191 1.00 82.31 99 ASN A C 1
ATOM 770 O O . ASN A 1 99 ? 19.148 -1.162 -15.707 1.00 82.31 99 ASN A O 1
ATOM 774 N N . LEU A 1 100 ? 20.350 0.003 -17.198 1.00 86.19 100 LEU A N 1
ATOM 775 C CA . LEU A 1 100 ? 19.191 0.696 -17.785 1.00 86.19 100 LEU A CA 1
ATOM 776 C C . LEU A 1 100 ? 18.260 -0.238 -18.589 1.00 86.19 100 LEU A C 1
ATOM 778 O O . LEU A 1 100 ? 17.110 0.099 -18.855 1.00 86.19 100 LEU A O 1
ATOM 782 N N . LEU A 1 101 ? 18.731 -1.439 -18.935 1.00 89.81 101 LEU A N 1
ATOM 783 C CA . LEU A 1 101 ? 17.933 -2.458 -19.625 1.00 89.81 101 LEU A CA 1
ATOM 784 C C . LEU A 1 101 ? 16.814 -3.034 -18.746 1.00 89.81 101 LEU A C 1
ATOM 786 O O . LEU A 1 101 ? 15.764 -3.406 -19.260 1.00 89.81 101 LEU A O 1
ATOM 790 N N . LEU A 1 102 ? 17.019 -3.089 -17.428 1.00 89.94 102 LEU A N 1
ATOM 791 C CA . LEU A 1 102 ? 16.070 -3.679 -16.486 1.00 89.94 102 LEU A CA 1
ATOM 792 C C . LEU A 1 102 ? 14.744 -2.895 -16.406 1.00 89.94 102 LEU A C 1
ATOM 794 O O . LEU A 1 102 ? 13.700 -3.516 -16.618 1.00 89.94 102 LEU A O 1
ATOM 798 N N . PRO A 1 103 ? 14.724 -1.561 -16.183 1.00 92.69 103 PRO A N 1
ATOM 799 C CA . PRO A 1 103 ? 13.474 -0.804 -16.199 1.00 92.69 103 PRO A CA 1
ATOM 800 C C . PRO A 1 103 ? 12.815 -0.788 -17.578 1.00 92.69 103 PRO A C 1
ATOM 802 O O . PRO A 1 103 ? 11.592 -0.777 -17.652 1.00 92.69 103 PRO A O 1
ATOM 805 N N . LEU A 1 104 ? 13.594 -0.831 -18.664 1.00 93.00 104 LEU A N 1
ATOM 806 C CA . LEU A 1 104 ? 13.047 -0.876 -20.020 1.00 93.00 104 LEU A CA 1
ATOM 807 C C . LEU A 1 104 ? 12.323 -2.202 -20.290 1.00 93.00 104 LEU A C 1
ATOM 809 O O . LEU A 1 104 ? 11.208 -2.206 -20.810 1.00 93.00 104 LEU A O 1
ATOM 813 N N . PHE A 1 105 ? 12.926 -3.322 -19.885 1.00 94.06 105 PHE A N 1
ATOM 814 C CA . PHE A 1 105 ? 12.297 -4.637 -19.974 1.00 94.06 105 PHE A CA 1
ATOM 815 C C . PHE A 1 105 ? 11.039 -4.710 -19.105 1.00 94.06 105 PHE A C 1
ATOM 817 O O . PHE A 1 105 ? 9.990 -5.147 -19.578 1.00 94.06 105 PHE A O 1
ATOM 824 N N . TYR A 1 106 ? 11.116 -4.222 -17.862 1.00 94.12 106 TYR A N 1
ATOM 825 C CA . TYR A 1 106 ? 9.968 -4.205 -16.959 1.00 94.12 106 TYR A CA 1
ATOM 826 C C . TYR A 1 106 ? 8.831 -3.331 -17.506 1.00 94.12 106 TYR A C 1
ATOM 828 O O . TYR A 1 106 ? 7.687 -3.770 -17.528 1.00 94.12 106 TYR A O 1
ATOM 836 N N . ALA A 1 107 ? 9.138 -2.149 -18.050 1.00 95.38 107 ALA A N 1
ATOM 837 C CA . ALA A 1 107 ? 8.156 -1.298 -18.719 1.00 95.38 107 ALA A CA 1
ATOM 838 C C . ALA A 1 107 ? 7.490 -2.008 -19.911 1.00 95.38 107 ALA A C 1
ATOM 840 O O . ALA A 1 107 ? 6.274 -1.915 -20.073 1.00 95.38 107 ALA A O 1
ATOM 841 N N . GLY A 1 108 ? 8.256 -2.762 -20.707 1.00 96.44 108 GLY A N 1
ATOM 842 C CA . GLY A 1 108 ? 7.719 -3.583 -21.793 1.00 96.44 108 GLY A CA 1
ATOM 843 C C . GLY A 1 108 ? 6.730 -4.642 -21.297 1.00 96.44 108 GLY A C 1
ATOM 844 O O . GLY A 1 108 ? 5.613 -4.730 -21.808 1.00 96.44 108 GLY A O 1
ATOM 845 N N . VAL A 1 109 ? 7.097 -5.399 -20.258 1.00 96.00 109 VAL A N 1
ATOM 846 C CA . VAL A 1 109 ? 6.212 -6.402 -19.636 1.00 96.00 109 VAL A CA 1
ATOM 847 C C . VAL A 1 109 ? 4.963 -5.750 -19.033 1.00 96.00 109 VAL A C 1
ATOM 849 O O . VAL A 1 109 ? 3.858 -6.271 -19.205 1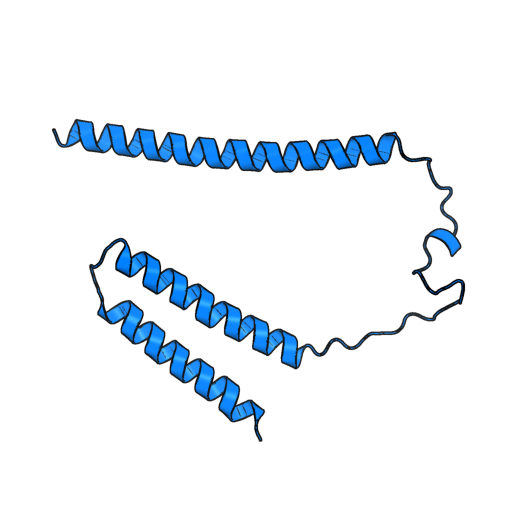.00 96.00 109 VAL A O 1
ATOM 852 N N . SER A 1 110 ? 5.102 -4.593 -18.382 1.00 95.44 110 SER A N 1
ATOM 853 C CA . SER A 1 110 ? 3.977 -3.825 -17.839 1.00 95.44 110 SER A CA 1
ATOM 854 C C . SER A 1 110 ? 3.015 -3.368 -18.935 1.00 95.44 110 SER A C 1
ATOM 856 O O . SER A 1 110 ? 1.805 -3.527 -18.781 1.00 95.44 110 SER A O 1
ATOM 858 N N . LEU A 1 111 ? 3.522 -2.870 -20.068 1.00 95.56 111 LEU A N 1
ATOM 859 C CA . LEU A 1 111 ? 2.692 -2.492 -21.216 1.00 95.56 111 LEU A CA 1
ATOM 860 C C . LEU A 1 111 ? 1.941 -3.696 -21.790 1.00 95.56 111 LEU A C 1
ATOM 862 O O . LEU A 1 111 ? 0.735 -3.606 -22.006 1.00 95.56 111 LEU A O 1
ATOM 866 N N . VAL A 1 112 ? 2.616 -4.835 -21.976 1.00 95.25 112 VAL A N 1
ATOM 867 C CA . VAL A 1 112 ? 1.966 -6.079 -22.429 1.00 95.25 112 VAL A CA 1
ATOM 868 C C . VAL A 1 112 ? 0.874 -6.512 -21.446 1.00 95.25 112 VAL A C 1
ATOM 870 O O . VAL A 1 112 ? -0.231 -6.850 -21.865 1.00 95.25 112 VAL A O 1
ATOM 873 N N . SER A 1 113 ? 1.144 -6.442 -20.142 1.00 93.25 113 SER A N 1
ATOM 874 C CA . SER A 1 113 ? 0.176 -6.789 -19.093 1.00 93.25 113 SER A CA 1
ATOM 875 C C . SER A 1 113 ? -1.059 -5.883 -19.133 1.00 93.25 113 SER A C 1
ATOM 877 O O . SER A 1 113 ? -2.184 -6.377 -19.074 1.00 93.25 113 SER A O 1
ATOM 879 N N . ILE A 1 114 ? -0.863 -4.571 -19.303 1.00 93.44 114 ILE A N 1
ATOM 880 C CA . ILE A 1 114 ? -1.947 -3.588 -19.457 1.00 93.44 114 ILE A CA 1
ATOM 881 C C . ILE A 1 114 ? -2.760 -3.870 -20.724 1.00 93.44 114 ILE A C 1
ATOM 883 O O . ILE A 1 114 ? -3.989 -3.847 -20.677 1.00 93.44 114 ILE A O 1
ATOM 887 N N . VAL A 1 115 ? -2.098 -4.173 -21.845 1.00 93.62 115 VAL A N 1
ATOM 888 C CA . VAL A 1 115 ? -2.774 -4.516 -23.104 1.00 93.62 115 VAL A CA 1
ATOM 889 C C . VAL A 1 115 ? -3.626 -5.771 -22.935 1.00 93.62 115 VAL A C 1
ATOM 891 O O . VAL A 1 115 ? -4.785 -5.753 -23.334 1.00 93.62 115 VAL A O 1
ATOM 894 N N . ILE A 1 116 ? -3.112 -6.829 -22.303 1.00 91.69 116 ILE A N 1
ATOM 895 C CA . ILE A 1 116 ? -3.873 -8.065 -22.047 1.00 91.69 116 ILE A CA 1
ATOM 896 C C . ILE A 1 116 ? -5.083 -7.789 -21.147 1.00 91.69 116 ILE A C 1
ATOM 898 O O . ILE A 1 116 ? -6.190 -8.249 -21.438 1.00 91.69 116 ILE A O 1
ATOM 902 N N . LEU A 1 117 ? -4.881 -7.022 -20.072 1.00 88.88 117 LEU A N 1
ATOM 903 C CA . LEU A 1 117 ? -5.934 -6.696 -19.113 1.00 88.88 117 LEU A CA 1
ATOM 904 C C . LEU A 1 117 ? -7.041 -5.841 -19.750 1.00 88.88 117 LEU A C 1
ATOM 906 O O . LEU A 1 117 ? -8.214 -6.030 -19.443 1.00 88.88 117 LEU A O 1
ATOM 910 N N . ASN A 1 118 ? -6.686 -4.948 -20.678 1.00 86.81 118 ASN A N 1
ATOM 911 C CA . ASN A 1 118 ? -7.642 -4.131 -21.427 1.00 86.81 118 ASN A CA 1
ATOM 912 C C . ASN A 1 118 ? -8.325 -4.916 -22.565 1.00 86.81 118 ASN A C 1
ATOM 914 O O . ASN A 1 118 ? -9.529 -4.781 -22.775 1.00 86.81 118 ASN A O 1
ATOM 918 N N . ALA A 1 119 ? -7.582 -5.780 -23.267 1.00 80.44 119 ALA A N 1
ATOM 919 C CA . ALA A 1 119 ? -8.069 -6.540 -24.419 1.00 80.44 119 ALA A CA 1
ATOM 920 C C . ALA A 1 119 ? -9.176 -7.533 -24.049 1.00 80.44 119 ALA A C 1
ATOM 922 O O . ALA A 1 119 ? -10.127 -7.703 -24.809 1.00 80.44 119 ALA A O 1
ATOM 923 N N . LYS A 1 120 ? -9.078 -8.169 -22.876 1.00 62.84 120 LYS A N 1
ATOM 924 C CA . LYS A 1 120 ? -10.074 -9.145 -22.412 1.00 62.84 120 LYS A CA 1
ATOM 925 C C . LYS A 1 120 ? -11.321 -8.499 -21.787 1.00 62.84 120 LYS A C 1
ATOM 927 O O . LYS A 1 120 ? -12.304 -9.190 -21.577 1.00 62.84 120 LYS A O 1
ATOM 932 N N . TRP A 1 121 ? -11.286 -7.195 -21.502 1.00 57.19 121 TRP A N 1
ATOM 933 C CA . TRP A 1 121 ? -12.372 -6.465 -20.834 1.00 57.19 121 TRP A CA 1
ATOM 934 C C . TRP A 1 121 ? -13.395 -5.833 -21.796 1.00 57.19 121 TRP A C 1
ATOM 936 O O . TRP A 1 121 ? -14.490 -5.461 -21.386 1.00 57.19 121 TRP A O 1
ATOM 946 N N . ARG A 1 122 ? -13.038 -5.655 -23.075 1.00 52.72 122 ARG A N 1
ATOM 947 C CA . ARG A 1 122 ? -13.866 -4.956 -24.082 1.00 52.72 122 ARG A CA 1
ATOM 948 C C . ARG A 1 122 ? -14.676 -5.871 -25.016 1.00 52.72 122 ARG A C 1
ATOM 950 O O . ARG A 1 122 ? -15.305 -5.345 -25.933 1.00 52.72 122 ARG A O 1
ATOM 957 N N . LEU A 1 123 ? -14.646 -7.187 -24.803 1.00 45.25 123 LEU A N 1
ATOM 958 C CA . LEU A 1 123 ? -15.396 -8.218 -25.540 1.00 45.25 123 LEU A CA 1
ATOM 959 C C . LEU A 1 123 ? -16.403 -8.882 -24.603 1.00 45.25 123 LEU A C 1
ATOM 961 O O . LEU A 1 123 ? -17.539 -9.125 -25.062 1.00 45.25 123 LEU A O 1
#

Sequence (123 aa):
MLQLNAMLRDQGLLVGLSSFTIIMGLAIFIGLIIVAIGNEIAPKSEYNAEKLAPYACGEPLQPRRIRVNVENFFIYAVYFMIFDILGFVLVTTLARPANLLLPLFYAGVSLVSIVILNAKWRL

pLDDT: mean 88.01, std 9.58, range [45.25, 98.56]

Radius of gyration: 25.74 Å; chains: 1; bounding box: 76×18×55 Å

Secondary structure (DSSP, 8-state):
-HHHHHHHHHHHHHHHHHHHHHHHHHHHHHHHHHHHHHHHHSPPPP--HHHHSPP-TTS----------HHHHHHHHHHHHHHHHHHHHHHHHHHS-S-THHHHHHHHHHHHHHHHHHHTT--

Foldseek 3Di:
DVVVVVVVVVVVVVVVVVVVVVVVVVVVVVVVVCVVVCVVPDDDDDDDPQVVDPDDVPDPDDPDPPPDPVVVVVLVVVLVVLVVVLVVQVVVCVVPVPDPVRSVVSVVVSVVVVCVSVVVVPD